Protein AF-A0A9Q9BER2-F1 (afdb_monomer)

Foldseek 3Di:
DCPVVVVVVVVQQPDQVCVVVVVVVCRPPRDDDDDDDQDQDPVGSDDWDWDFDDDPNHTAKIWTWPPVVHPIDIWMAGSVRDTDPVCVCVVVDDPPD

pLDDT: mean 86.79, std 15.55, range [30.97, 96.62]

InterPro domains:
  IPR029465 TupA-like ATPgrasp protein [PF14305] (4-81)

Solvent-accessible surface area (backbone atoms only — not comparable to full-atom values): 6323 Å² total; per-residue (Å²): 132,61,67,64,57,57,52,48,54,57,46,60,68,68,54,63,60,31,70,78,69,67,40,65,90,50,66,84,58,83,80,76,90,84,85,78,81,88,66,66,47,100,90,38,75,62,65,74,45,78,45,78,43,59,59,97,87,38,76,46,34,39,39,39,39,40,55,78,92,69,74,66,43,77,46,39,20,42,71,86,66,47,82,33,86,73,54,74,63,55,84,74,64,69,99,66,133

Nearest PDB structures (foldseek):
  1r8y-assembly1_A  TM=8.063E-01  e=5.188E+00  Mus musculus
  2idj-assembly1_C  TM=5.419E-01  e=4.299E+00  Rattus norvegicus
  6y2r-assembly1_A  TM=3.737E-01  e=5.188E+00  Escherichia coli K-12
  8ojn-assembly1_C  TM=3.417E-01  e=8.042E+00  Bdellovibrio bacteriovorus HD100

Radius of gyration: 18.03 Å; Cα contacts (8 Å, |Δi|>4): 94; chains: 1; bounding box: 38×35×49 Å

Secondary structure (DSSP, 8-state):
-THHHHHHHHHHHH--HHHHS--GGGTTS------------SS-SSPPEEEEEEETTEEEEEEEEE-TTSS-EEEEE-TT--B-TTGGGGGGS----

Structure (mmCIF, N/CA/C/O backbone):
data_AF-A0A9Q9BER2-F1
#
_entry.id   AF-A0A9Q9BER2-F1
#
loop_
_atom_site.group_PDB
_atom_site.id
_atom_site.type_symbol
_atom_site.label_atom_id
_atom_site.label_alt_id
_atom_site.label_comp_id
_atom_site.label_asym_id
_atom_site.label_entity_id
_atom_site.label_seq_id
_atom_site.pdbx_PDB_ins_code
_atom_site.Cartn_x
_atom_site.Cartn_y
_atom_site.Cartn_z
_atom_site.occupancy
_atom_site.B_iso_or_equiv
_atom_site.auth_seq_id
_atom_site.auth_comp_id
_atom_site.auth_asym_id
_atom_site.auth_atom_id
_atom_site.pdbx_PDB_model_num
ATOM 1 N N . MET A 1 1 ? -4.619 -9.150 28.325 1.00 58.25 1 MET A N 1
ATOM 2 C CA . MET A 1 1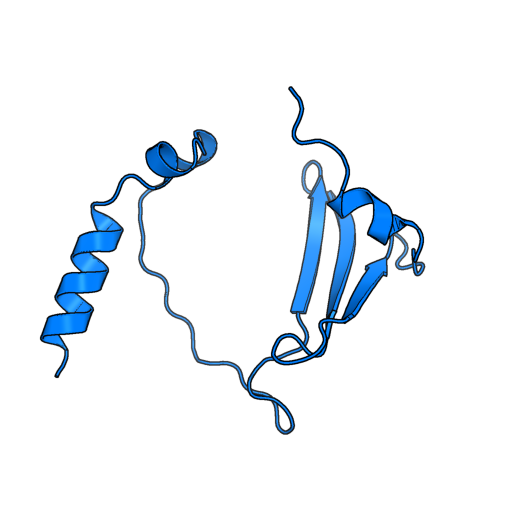 ? -3.777 -8.802 27.160 1.00 58.25 1 MET A CA 1
ATOM 3 C C . MET A 1 1 ? -4.562 -8.167 25.996 1.00 58.25 1 MET A C 1
ATOM 5 O O . MET A 1 1 ? -4.205 -7.074 25.592 1.00 58.25 1 MET A O 1
ATOM 9 N N . TYR A 1 2 ? -5.690 -8.719 25.519 1.00 84.12 2 TYR A N 1
ATOM 10 C CA . TYR A 1 2 ? -6.383 -8.199 24.313 1.00 84.12 2 TYR A CA 1
ATOM 11 C C . TYR A 1 2 ? -7.379 -7.030 24.516 1.00 84.12 2 TYR A C 1
ATOM 13 O O . TYR A 1 2 ? -7.978 -6.555 23.549 1.00 84.12 2 TYR A O 1
ATOM 21 N N . LYS A 1 3 ? -7.600 -6.543 25.751 1.00 93.25 3 LYS A N 1
ATOM 22 C CA . LYS A 1 3 ? -8.589 -5.475 26.029 1.00 93.25 3 LYS A CA 1
ATOM 23 C C . LYS A 1 3 ? -8.289 -4.187 25.244 1.00 93.25 3 LYS A C 1
ATOM 25 O O . LYS A 1 3 ? -9.216 -3.582 24.707 1.00 93.25 3 LYS A O 1
ATOM 30 N N . LYS A 1 4 ? -7.007 -3.809 25.133 1.00 95.75 4 LYS A N 1
ATOM 31 C CA . LYS A 1 4 ? -6.554 -2.642 24.355 1.00 95.75 4 LYS A CA 1
ATOM 32 C C . LYS A 1 4 ? -6.867 -2.821 22.866 1.00 95.75 4 LYS A C 1
ATOM 34 O O . LYS A 1 4 ? -7.531 -1.969 22.286 1.00 95.75 4 LYS A O 1
ATOM 39 N N . THR A 1 5 ? -6.504 -3.966 22.290 1.00 94.75 5 THR A N 1
ATOM 40 C CA . THR A 1 5 ? -6.781 -4.305 20.885 1.00 94.75 5 THR A CA 1
ATOM 41 C C . THR A 1 5 ? -8.277 -4.298 20.588 1.00 94.75 5 THR A C 1
ATOM 43 O O . THR A 1 5 ? -8.722 -3.614 19.674 1.00 94.75 5 THR A O 1
ATOM 46 N N . LYS A 1 6 ? -9.100 -4.956 21.415 1.00 95.19 6 LYS A N 1
ATOM 47 C CA . LYS A 1 6 ? -10.562 -4.975 21.232 1.00 95.19 6 LYS A CA 1
ATOM 48 C C . LYS A 1 6 ? -11.169 -3.570 21.293 1.00 95.19 6 LYS A C 1
ATOM 50 O O . LYS A 1 6 ? -12.094 -3.275 20.539 1.00 95.19 6 LYS A O 1
ATOM 55 N N . LYS A 1 7 ? -10.655 -2.696 22.169 1.00 96.19 7 LYS A N 1
ATOM 56 C CA . LYS A 1 7 ? -11.065 -1.284 22.239 1.00 96.19 7 LYS A CA 1
ATOM 57 C C . LYS A 1 7 ? -10.684 -0.529 20.960 1.00 96.19 7 LYS A C 1
ATOM 59 O O . LYS A 1 7 ? -11.519 0.207 20.442 1.00 96.19 7 LYS A O 1
ATOM 64 N N . GLN A 1 8 ? -9.478 -0.752 20.439 1.00 95.19 8 GLN A N 1
ATOM 65 C CA . GLN A 1 8 ? -8.995 -0.137 19.200 1.00 95.19 8 GLN A CA 1
ATOM 66 C C . GLN A 1 8 ? -9.837 -0.551 17.987 1.00 95.19 8 GLN A C 1
ATOM 68 O O . GLN A 1 8 ? -10.358 0.309 17.285 1.00 95.19 8 GLN A O 1
ATOM 73 N N . LEU A 1 9 ? -10.060 -1.853 17.794 1.00 95.19 9 LEU A N 1
ATOM 74 C CA . LEU A 1 9 ? -10.852 -2.371 16.673 1.00 95.19 9 LEU A CA 1
ATOM 75 C C . LEU A 1 9 ? -12.295 -1.840 16.700 1.00 95.19 9 LEU A C 1
ATOM 77 O O . LEU A 1 9 ? -12.834 -1.430 15.676 1.00 95.19 9 LEU A O 1
ATOM 81 N N . LYS A 1 10 ? -12.911 -1.767 17.890 1.00 95.19 10 LYS A N 1
ATOM 82 C CA . LYS A 1 10 ? -14.237 -1.149 18.066 1.00 95.19 10 LYS A CA 1
ATOM 83 C C . LYS A 1 10 ? -14.245 0.349 17.762 1.00 95.19 10 LYS A C 1
ATOM 85 O O . LYS A 1 10 ? -15.276 0.867 17.342 1.00 95.19 10 LYS A O 1
ATOM 90 N N . LYS A 1 11 ? -13.143 1.061 18.019 1.00 94.81 11 LYS A N 1
ATOM 91 C CA . LYS A 1 11 ? -13.008 2.473 17.641 1.00 94.81 11 LYS A CA 1
ATOM 92 C C . LYS A 1 11 ? -12.985 2.597 16.117 1.00 94.81 11 LYS A C 1
ATOM 94 O O . LYS A 1 11 ? -13.844 3.283 15.582 1.00 94.81 11 LYS A O 1
ATOM 99 N N . TRP A 1 12 ? -12.096 1.869 15.439 1.00 94.56 12 TRP A N 1
ATOM 100 C CA . TRP A 1 12 ? -11.974 1.900 13.976 1.00 94.56 12 TRP A CA 1
ATOM 101 C C . TRP A 1 12 ? -13.273 1.546 13.249 1.00 94.56 12 TRP A C 1
ATOM 103 O O . TRP A 1 12 ? -13.644 2.230 12.305 1.00 94.56 12 TRP A O 1
ATOM 113 N N . LEU A 1 13 ? -14.020 0.547 13.727 1.00 94.56 13 LEU A N 1
ATOM 114 C CA . LEU A 1 13 ? -15.304 0.173 13.120 1.00 94.56 13 LEU A CA 1
ATOM 115 C C . LEU A 1 13 ? -16.407 1.237 13.264 1.00 94.56 13 LEU A C 1
ATOM 117 O O . LEU A 1 13 ? -17.391 1.185 12.529 1.00 94.56 13 LEU A O 1
ATOM 121 N N . ARG A 1 14 ? -16.279 2.182 14.203 1.00 94.25 14 ARG A N 1
ATOM 122 C CA . ARG A 1 14 ? -17.243 3.282 14.382 1.00 94.25 14 ARG A CA 1
ATOM 123 C C . ARG A 1 14 ? -16.828 4.557 13.655 1.00 94.25 14 ARG A C 1
ATOM 125 O O . ARG A 1 14 ? -17.698 5.351 13.328 1.00 94.25 14 ARG A O 1
ATOM 132 N N . GLU A 1 15 ? -15.541 4.725 13.378 1.00 92.81 15 GLU A N 1
ATOM 133 C CA . GLU A 1 15 ? -14.990 5.928 12.754 1.00 92.81 15 GLU A CA 1
ATOM 134 C C . GLU A 1 15 ? -15.440 6.066 11.295 1.00 92.81 15 GLU A C 1
ATOM 136 O O . GLU A 1 15 ? -15.400 5.100 10.530 1.00 92.81 15 GLU A O 1
ATOM 141 N N . ASP A 1 16 ? -15.898 7.251 10.897 1.00 93.25 16 ASP A N 1
ATOM 142 C CA . ASP A 1 16 ? -16.281 7.556 9.514 1.00 93.25 16 ASP A CA 1
ATOM 143 C C . ASP A 1 16 ? -15.066 8.077 8.734 1.00 93.25 16 ASP A C 1
ATOM 145 O O . ASP A 1 16 ? -14.980 9.261 8.421 1.00 93.25 16 ASP A O 1
ATOM 149 N N . PHE A 1 17 ? -14.125 7.186 8.400 1.00 90.12 17 PHE A N 1
ATOM 150 C CA . PHE A 1 17 ? -12.891 7.552 7.685 1.00 90.12 17 PHE A CA 1
ATOM 151 C C . PHE A 1 17 ? -13.134 8.301 6.366 1.00 90.12 17 PHE A C 1
ATOM 153 O O . PHE A 1 17 ? -12.391 9.225 6.051 1.00 90.12 17 PHE A O 1
ATOM 160 N N . TRP A 1 18 ? -14.227 7.994 5.659 1.00 93.69 18 TRP A N 1
ATOM 161 C CA . TRP A 1 18 ? -14.622 8.719 4.449 1.00 93.69 18 TRP A CA 1
ATOM 162 C C . TRP A 1 18 ? -14.871 10.218 4.694 1.00 93.69 18 TRP A C 1
ATOM 164 O O . TRP A 1 18 ? -14.672 11.022 3.792 1.00 93.69 18 TRP A O 1
ATOM 174 N N . LYS A 1 19 ? -15.302 10.619 5.903 1.00 94.19 19 LYS A N 1
ATOM 175 C CA . LYS A 1 19 ? -15.455 12.039 6.268 1.00 94.19 19 LYS A CA 1
ATOM 176 C C . LYS A 1 19 ? -14.109 12.676 6.576 1.00 94.19 19 LYS A C 1
ATOM 178 O O . LYS A 1 19 ? -13.893 13.822 6.212 1.00 94.19 19 LYS A O 1
ATOM 183 N N . LEU A 1 20 ? -13.237 11.937 7.262 1.00 92.75 20 LEU A N 1
ATOM 184 C CA . LEU A 1 20 ? -11.933 12.432 7.701 1.00 92.75 20 LEU A CA 1
ATOM 185 C C . LEU A 1 20 ? -11.019 12.762 6.514 1.00 92.75 20 LEU A C 1
ATOM 187 O O . LEU A 1 20 ? -10.328 13.772 6.552 1.00 92.75 20 LEU A O 1
ATOM 191 N N . TYR A 1 21 ? -11.052 11.927 5.474 1.00 92.12 21 TYR A N 1
ATOM 192 C CA . TYR A 1 21 ? -10.201 12.059 4.287 1.00 92.12 21 TYR A CA 1
ATOM 193 C C . TYR A 1 21 ? -10.959 12.526 3.034 1.00 92.12 21 TYR A C 1
ATOM 195 O O . TYR A 1 21 ? -10.408 12.499 1.942 1.00 92.12 21 TYR A O 1
ATOM 203 N N . ALA A 1 22 ? -12.226 12.936 3.177 1.00 94.62 22 ALA A N 1
ATOM 204 C CA . ALA A 1 22 ? -13.107 13.330 2.069 1.00 94.62 22 ALA A CA 1
ATOM 205 C C . ALA A 1 22 ? -13.284 12.261 0.960 1.00 94.62 22 ALA A C 1
ATOM 207 O O . ALA A 1 22 ? -13.700 12.559 -0.158 1.00 94.62 22 ALA A O 1
ATOM 208 N N . GLU A 1 23 ? -13.055 10.989 1.283 1.00 93.88 23 GLU A N 1
ATOM 209 C CA . GLU A 1 23 ? -13.142 9.848 0.369 1.00 93.88 23 GLU A CA 1
ATOM 210 C C . GLU A 1 23 ? -14.585 9.340 0.212 1.00 93.88 23 GLU A C 1
ATOM 212 O O . GLU A 1 23 ? -14.961 8.260 0.685 1.00 93.88 23 GLU A O 1
ATOM 217 N N . THR A 1 24 ? -15.438 10.138 -0.433 1.00 94.75 24 THR A N 1
ATOM 218 C CA . THR A 1 24 ? -16.882 9.855 -0.552 1.00 94.75 24 THR A CA 1
ATOM 219 C C . THR A 1 24 ? -17.207 8.503 -1.198 1.00 94.75 24 THR A C 1
ATOM 221 O O . THR A 1 24 ? -18.225 7.899 -0.842 1.00 94.75 24 THR A O 1
ATOM 224 N N . GLN A 1 25 ? -16.324 7.972 -2.051 1.00 94.00 25 GLN A N 1
ATOM 225 C CA . GLN A 1 25 ? -16.436 6.643 -2.659 1.00 94.00 25 GLN A CA 1
ATOM 226 C C . GLN A 1 25 ? -16.538 5.506 -1.626 1.00 94.00 25 GLN A C 1
ATOM 228 O O . GLN A 1 25 ? -17.136 4.467 -1.904 1.00 94.00 25 GLN A O 1
ATOM 233 N N . TYR A 1 26 ? -16.028 5.702 -0.406 1.00 93.75 26 TYR A N 1
ATOM 234 C CA . TYR A 1 26 ? -16.070 4.695 0.658 1.00 93.75 26 TYR A CA 1
ATOM 235 C C . TYR A 1 26 ? -17.274 4.828 1.601 1.00 93.75 26 TYR A C 1
ATOM 237 O O . TYR A 1 26 ? -17.470 3.972 2.467 1.00 93.75 26 TYR A O 1
ATOM 245 N N . LYS A 1 27 ? -18.127 5.851 1.436 1.00 94.31 27 LYS A N 1
ATOM 246 C CA . LYS A 1 27 ? -19.235 6.171 2.359 1.00 94.31 27 LYS A CA 1
ATOM 247 C C . LYS A 1 27 ? -20.199 5.011 2.612 1.00 94.31 27 LYS A C 1
ATOM 249 O O . LYS A 1 27 ? -20.660 4.833 3.739 1.00 94.31 27 LYS A O 1
ATOM 254 N N . PHE A 1 28 ? -20.521 4.245 1.573 1.00 94.69 28 PHE A N 1
ATOM 255 C CA . PHE A 1 28 ? -21.519 3.170 1.634 1.00 94.69 28 PHE A CA 1
ATOM 256 C C . PHE A 1 28 ? -20.904 1.773 1.758 1.00 94.69 28 PHE A C 1
ATOM 258 O O . PHE A 1 28 ? -21.628 0.777 1.816 1.00 94.69 28 PHE A O 1
ATOM 265 N N . ILE A 1 29 ? -19.574 1.676 1.839 1.00 93.56 29 ILE A N 1
ATOM 266 C CA . ILE A 1 29 ? -18.898 0.396 2.026 1.00 93.56 29 ILE A CA 1
ATOM 267 C C . ILE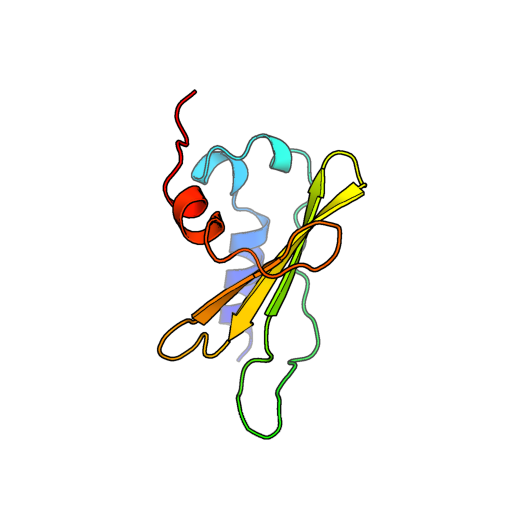 A 1 29 ? -19.039 -0.037 3.487 1.00 93.56 29 ILE A C 1
ATOM 269 O O . ILE A 1 29 ? -18.717 0.693 4.426 1.00 93.56 29 ILE A O 1
ATOM 273 N N . LYS A 1 30 ? -19.504 -1.273 3.699 1.00 93.81 30 LYS A N 1
ATOM 274 C CA . LYS A 1 30 ? -19.590 -1.864 5.038 1.00 93.81 30 LYS A CA 1
ATOM 275 C C . LYS A 1 30 ? -18.187 -1.995 5.637 1.00 93.81 30 LYS A C 1
ATOM 277 O O . LYS A 1 30 ? -17.394 -2.807 5.164 1.00 93.81 30 LYS A O 1
ATOM 282 N N . LYS A 1 31 ? -17.924 -1.262 6.722 1.00 93.31 31 LYS A N 1
ATOM 283 C CA . LYS A 1 31 ? -16.662 -1.308 7.479 1.00 93.31 31 LYS A CA 1
ATOM 284 C C . LYS A 1 31 ? -16.386 -2.727 7.988 1.00 93.31 31 LYS A C 1
ATOM 286 O O . LYS A 1 31 ? -17.259 -3.362 8.587 1.00 93.31 31 LYS A O 1
ATOM 291 N N . ARG A 1 32 ? -15.170 -3.222 7.763 1.00 94.25 32 ARG A N 1
ATOM 292 C CA . ARG A 1 32 ? -14.693 -4.542 8.203 1.00 94.25 32 ARG A CA 1
ATOM 293 C C . ARG A 1 32 ? -13.271 -4.409 8.736 1.00 94.25 32 ARG A C 1
ATOM 295 O O . ARG A 1 32 ? -12.530 -3.544 8.292 1.00 94.25 32 ARG A O 1
ATOM 302 N N . ILE A 1 33 ? -12.903 -5.277 9.674 1.00 94.06 33 ILE A N 1
ATOM 303 C CA . ILE A 1 33 ? -11.501 -5.517 10.024 1.00 94.06 33 ILE A CA 1
ATOM 304 C C . ILE A 1 33 ? -11.099 -6.801 9.312 1.00 94.06 33 ILE A C 1
ATOM 306 O O . ILE A 1 33 ? -11.741 -7.832 9.514 1.00 94.06 33 ILE A O 1
ATOM 310 N N . ILE A 1 34 ? -10.078 -6.719 8.469 1.00 94.19 34 ILE A N 1
ATOM 311 C CA . ILE A 1 34 ? -9.505 -7.855 7.749 1.00 94.19 34 ILE A CA 1
ATOM 312 C C . ILE A 1 34 ? -8.125 -8.101 8.352 1.00 94.19 34 ILE A C 1
ATOM 314 O O . ILE A 1 34 ? -7.412 -7.156 8.677 1.00 94.19 34 ILE A O 1
ATOM 318 N N . CYS A 1 35 ? -7.786 -9.365 8.567 1.00 92.88 35 CYS A N 1
ATOM 319 C CA . CYS A 1 35 ? -6.476 -9.777 9.039 1.00 92.88 35 CYS A CA 1
ATOM 320 C C . CYS A 1 35 ? -6.035 -10.948 8.177 1.00 92.88 35 CYS A C 1
ATOM 322 O O . CYS A 1 35 ? -6.793 -11.903 8.003 1.00 92.88 35 CYS A O 1
ATOM 324 N N . GLU A 1 36 ? -4.823 -10.864 7.662 1.00 91.56 36 GLU A N 1
ATOM 325 C CA . GLU A 1 36 ? -4.169 -11.943 6.939 1.00 91.56 36 GLU A CA 1
ATOM 326 C C . GLU A 1 36 ? -2.993 -12.491 7.747 1.00 91.56 36 GLU A C 1
ATOM 328 O O . GLU A 1 36 ? -2.613 -11.937 8.785 1.00 91.56 36 GLU A O 1
ATOM 333 N N . LYS A 1 37 ? -2.453 -13.627 7.302 1.00 91.56 37 LYS A N 1
ATOM 334 C CA . LYS A 1 37 ? -1.221 -14.172 7.869 1.00 91.56 37 LYS A CA 1
ATOM 335 C C . LYS A 1 37 ? -0.074 -13.224 7.522 1.00 91.56 37 LYS A C 1
ATOM 337 O O . LYS A 1 37 ? 0.020 -12.784 6.384 1.00 91.56 37 LYS A O 1
ATOM 342 N N . TYR A 1 38 ? 0.803 -12.963 8.487 1.00 89.31 38 TYR A N 1
ATOM 343 C CA . TYR A 1 38 ? 2.022 -12.201 8.241 1.00 89.31 38 TYR A CA 1
ATOM 344 C C . TYR A 1 38 ? 2.876 -12.878 7.158 1.00 89.31 38 TYR A C 1
ATOM 346 O O . TYR A 1 38 ? 3.091 -14.095 7.209 1.00 89.31 38 TYR A O 1
ATOM 354 N N . ILE A 1 39 ? 3.313 -12.090 6.178 1.00 86.38 39 ILE A N 1
ATOM 355 C CA . ILE A 1 39 ? 4.164 -12.522 5.072 1.00 86.38 39 ILE A CA 1
ATOM 356 C C . ILE A 1 39 ? 5.540 -11.918 5.317 1.00 86.38 39 ILE A C 1
ATOM 358 O O . ILE A 1 39 ? 5.676 -10.701 5.342 1.00 86.38 39 ILE A O 1
ATOM 362 N N . GLU A 1 40 ? 6.538 -12.778 5.474 1.00 83.88 40 GLU A N 1
ATOM 363 C CA . GLU A 1 40 ? 7.940 -12.400 5.619 1.00 83.88 40 GLU A CA 1
ATOM 364 C C . GLU A 1 40 ? 8.775 -13.106 4.554 1.00 83.88 40 GLU A C 1
ATOM 366 O O . GLU A 1 40 ? 8.395 -14.164 4.038 1.00 83.88 40 GLU A O 1
ATOM 371 N N . THR A 1 41 ? 9.916 -12.517 4.219 1.00 82.25 41 THR A N 1
ATOM 372 C CA . THR A 1 41 ? 10.904 -13.144 3.341 1.00 82.25 41 THR A CA 1
A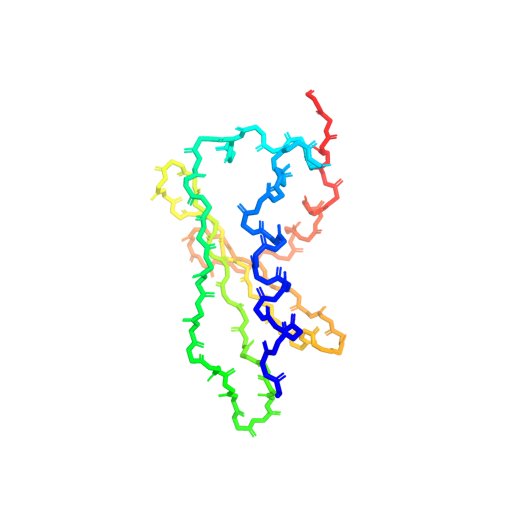TOM 373 C C . THR A 1 41 ? 12.102 -13.601 4.170 1.00 82.25 41 THR A C 1
ATOM 375 O O . THR A 1 41 ? 12.233 -13.241 5.337 1.00 82.25 41 THR A O 1
ATOM 378 N N . LYS A 1 42 ? 12.983 -14.423 3.589 1.00 81.25 42 LYS A N 1
ATOM 379 C CA . LYS A 1 42 ? 14.189 -14.887 4.298 1.00 81.25 42 LYS A CA 1
ATOM 380 C C . LYS A 1 42 ? 15.115 -13.734 4.694 1.00 81.25 42 LYS A C 1
ATOM 382 O O . LYS A 1 42 ? 15.765 -13.821 5.729 1.00 81.25 42 LYS A O 1
ATOM 387 N N . ASP A 1 43 ? 15.141 -12.691 3.869 1.00 79.88 43 ASP A N 1
ATOM 388 C CA . ASP A 1 43 ? 16.146 -11.631 3.923 1.00 79.88 43 ASP A CA 1
ATOM 389 C C . ASP A 1 43 ? 15.564 -10.276 4.371 1.00 79.88 43 ASP A C 1
ATOM 391 O O . ASP A 1 43 ? 16.316 -9.358 4.682 1.00 79.88 43 ASP A O 1
ATOM 395 N N . SER A 1 44 ? 14.233 -10.141 4.427 1.00 77.50 44 SER A N 1
ATOM 396 C CA . SER A 1 44 ? 13.532 -8.906 4.799 1.00 77.50 44 SER A CA 1
ATOM 397 C C . SER A 1 44 ? 12.184 -9.194 5.478 1.00 77.50 44 SER A C 1
ATOM 399 O O . SER A 1 44 ? 11.457 -10.104 5.048 1.00 77.50 44 SER A O 1
ATOM 401 N N . PRO A 1 45 ? 11.792 -8.404 6.496 1.00 81.81 45 PRO A N 1
ATOM 402 C CA . PRO A 1 45 ? 10.479 -8.523 7.126 1.00 81.81 45 PRO A CA 1
ATOM 403 C C . PRO A 1 45 ? 9.328 -8.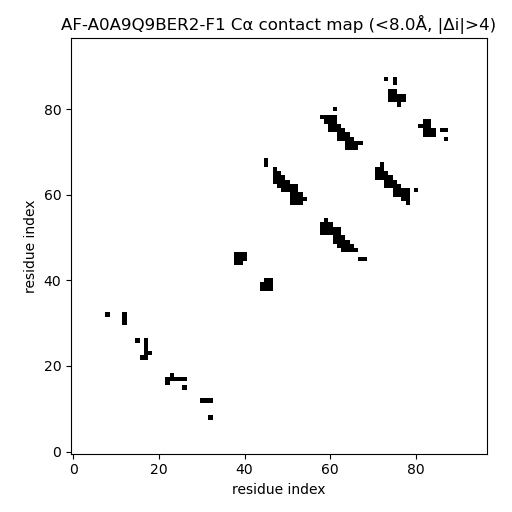204 6.165 1.00 81.81 45 PRO A C 1
ATOM 405 O O . PRO A 1 45 ? 8.243 -8.750 6.345 1.00 81.81 45 PRO A O 1
ATOM 408 N N . LEU A 1 46 ? 9.552 -7.380 5.135 1.00 85.75 46 LEU A N 1
ATOM 409 C CA . LEU A 1 46 ? 8.544 -7.047 4.128 1.00 85.75 46 LEU A CA 1
ATOM 410 C C . LEU A 1 46 ? 8.902 -7.640 2.756 1.00 85.75 46 LEU A C 1
ATOM 412 O O . LEU A 1 46 ? 10.071 -7.601 2.357 1.00 85.75 46 LEU A O 1
ATOM 416 N N . PRO A 1 47 ? 7.917 -8.169 2.010 1.00 89.25 47 PRO A N 1
ATOM 417 C CA . PRO A 1 47 ? 8.119 -8.575 0.627 1.00 89.25 47 PRO A CA 1
ATOM 418 C C . PRO A 1 47 ? 8.251 -7.361 -0.302 1.00 89.25 47 PRO A C 1
ATOM 420 O O . PRO A 1 47 ? 7.839 -6.253 0.032 1.00 89.25 47 PRO A O 1
ATOM 423 N N . ILE A 1 48 ? 8.769 -7.602 -1.507 1.00 91.31 48 ILE A N 1
ATOM 424 C CA . ILE A 1 48 ? 8.687 -6.646 -2.618 1.00 91.31 48 ILE A CA 1
ATOM 425 C C . ILE A 1 48 ? 7.207 -6.429 -2.960 1.00 91.31 48 ILE A C 1
ATOM 427 O O . ILE A 1 48 ? 6.485 -7.400 -3.215 1.00 91.31 48 ILE A O 1
ATOM 431 N N . ASP A 1 49 ? 6.750 -5.175 -2.976 1.00 91.75 49 ASP A N 1
ATOM 432 C CA . ASP A 1 49 ? 5.374 -4.860 -3.357 1.00 91.75 49 ASP A CA 1
ATOM 433 C C . ASP A 1 49 ? 5.229 -4.825 -4.881 1.00 91.75 49 ASP A C 1
ATOM 435 O O . ASP A 1 49 ? 6.022 -4.195 -5.580 1.00 91.75 49 ASP A O 1
ATOM 439 N N . TYR A 1 50 ? 4.146 -5.421 -5.376 1.00 93.69 50 TYR A N 1
ATOM 440 C CA . TYR A 1 50 ? 3.710 -5.320 -6.767 1.00 93.69 50 TYR A CA 1
ATOM 441 C C . TYR A 1 50 ? 2.328 -4.675 -6.800 1.00 93.69 50 TYR A C 1
ATOM 443 O O . TYR A 1 50 ? 1.350 -5.240 -6.302 1.00 93.69 50 TYR A O 1
ATOM 451 N N . LYS A 1 51 ? 2.234 -3.478 -7.375 1.00 94.44 51 LYS A N 1
ATOM 452 C CA . LYS A 1 51 ? 0.993 -2.705 -7.477 1.00 94.44 51 LYS A CA 1
ATOM 453 C C . LYS A 1 51 ? 0.579 -2.599 -8.934 1.00 94.44 51 LYS A C 1
ATOM 455 O O . LYS A 1 51 ? 1.206 -1.901 -9.723 1.00 94.44 51 LYS A O 1
ATOM 460 N N . PHE A 1 52 ? -0.492 -3.306 -9.270 1.00 96.31 52 PHE A N 1
ATOM 461 C CA . PHE A 1 52 ? -1.118 -3.249 -10.582 1.00 96.31 52 PHE A CA 1
ATOM 462 C C . PHE A 1 52 ? -2.176 -2.151 -10.570 1.00 96.31 52 PHE A C 1
ATOM 464 O O . PHE A 1 52 ? -3.184 -2.257 -9.868 1.00 96.31 52 PHE A O 1
ATOM 471 N N . PHE A 1 53 ? -1.947 -1.101 -11.346 1.00 94.00 53 PHE A N 1
ATOM 472 C CA . PHE A 1 53 ? -2.925 -0.053 -11.578 1.00 94.00 53 PHE A CA 1
ATOM 473 C C . PHE A 1 53 ? -3.772 -0.428 -12.784 1.00 94.00 53 PHE A C 1
ATOM 475 O O . PHE A 1 53 ? -3.249 -0.751 -13.855 1.00 94.00 53 PHE A O 1
ATOM 482 N N . CYS A 1 54 ? -5.087 -0.414 -12.584 1.00 94.38 54 CYS A N 1
ATOM 483 C CA . CYS A 1 54 ? -6.054 -0.813 -13.590 1.00 94.38 54 CYS A CA 1
ATOM 484 C C . CYS A 1 54 ? -7.076 0.299 -13.819 1.00 94.38 54 CYS A C 1
ATOM 486 O O . CYS A 1 54 ? -7.704 0.776 -12.875 1.00 94.38 54 CYS A O 1
ATOM 488 N N . GLU A 1 55 ? -7.316 0.631 -15.081 1.00 91.44 55 GLU A N 1
ATOM 489 C CA . GLU A 1 55 ? -8.343 1.575 -15.510 1.00 91.44 55 GLU A CA 1
ATOM 490 C C . GLU A 1 55 ? -9.463 0.810 -16.203 1.00 91.44 55 GLU A C 1
ATOM 492 O O . GLU A 1 55 ? -9.221 0.029 -17.126 1.00 91.44 55 GLU A O 1
ATOM 497 N N . ASN A 1 56 ? -10.707 1.005 -15.757 1.00 93.38 56 ASN A N 1
ATOM 498 C CA . ASN A 1 56 ? -11.870 0.293 -16.303 1.00 93.38 56 ASN A CA 1
ATOM 499 C C . ASN A 1 56 ? -11.673 -1.239 -16.351 1.00 93.38 56 ASN A C 1
ATOM 501 O O . ASN A 1 56 ? -12.079 -1.907 -17.301 1.00 93.38 56 ASN A O 1
ATOM 505 N N . GLY A 1 57 ? -10.997 -1.794 -15.337 1.00 93.44 57 GLY A N 1
ATOM 506 C CA . GLY A 1 57 ? -10.693 -3.225 -15.238 1.00 93.44 57 GLY A CA 1
ATOM 507 C C . GLY A 1 57 ? -9.564 -3.719 -16.150 1.00 93.44 57 GLY A C 1
ATOM 508 O O . GLY A 1 57 ? -9.308 -4.921 -16.175 1.00 93.44 57 GLY A O 1
ATOM 509 N N . LYS A 1 58 ? -8.879 -2.834 -16.883 1.00 95.69 58 LYS A N 1
ATOM 510 C CA . LYS A 1 58 ? -7.722 -3.173 -17.722 1.00 95.69 58 LYS A CA 1
ATOM 511 C C . LYS A 1 58 ? -6.432 -2.723 -17.051 1.00 95.69 58 LYS A C 1
ATOM 513 O O . LYS A 1 58 ? -6.352 -1.588 -16.598 1.00 95.69 58 LYS A O 1
ATOM 518 N N . PHE A 1 59 ? -5.442 -3.609 -17.001 1.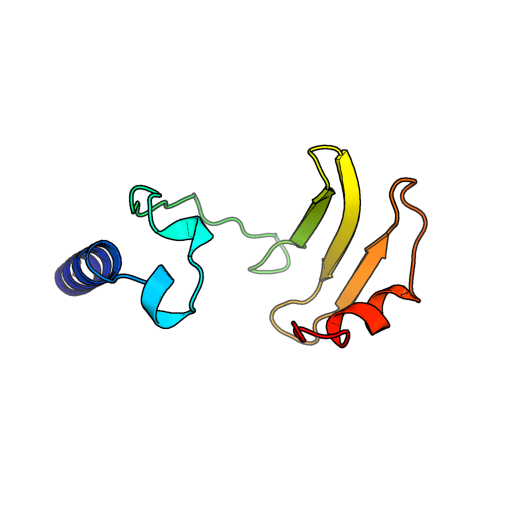00 95.75 59 PHE A N 1
ATOM 519 C CA . PHE A 1 59 ? -4.100 -3.298 -16.508 1.00 95.75 59 PHE A CA 1
ATOM 520 C C . PHE A 1 59 ? -3.476 -2.162 -17.321 1.00 95.75 59 PHE A C 1
ATOM 522 O O . PHE A 1 59 ? -3.580 -2.191 -18.543 1.00 95.75 59 PHE A O 1
ATOM 529 N N . LYS A 1 60 ? -2.867 -1.188 -16.634 1.00 94.69 60 LYS A N 1
ATOM 530 C CA . LYS A 1 60 ? -2.215 -0.006 -17.216 1.00 94.69 60 LYS A CA 1
ATOM 531 C C . LYS A 1 60 ? -0.755 0.131 -16.835 1.00 94.69 60 LYS A C 1
ATOM 533 O O . LYS A 1 60 ? 0.092 0.330 -17.699 1.00 94.69 60 LYS A O 1
ATOM 538 N N . THR A 1 61 ? -0.473 -0.021 -15.550 1.00 95.38 61 THR A N 1
ATOM 539 C CA . THR A 1 61 ? 0.862 0.236 -15.021 1.00 95.38 61 THR A CA 1
ATOM 540 C C . THR A 1 61 ? 1.155 -0.733 -13.897 1.00 95.38 61 THR A C 1
ATOM 542 O O . THR A 1 61 ? 0.300 -0.979 -13.041 1.00 95.38 61 THR A O 1
ATOM 545 N N . LEU A 1 62 ? 2.370 -1.269 -13.873 1.00 96.62 62 LEU A N 1
ATOM 546 C CA . LEU A 1 62 ? 2.906 -1.985 -12.723 1.00 96.62 62 LEU A CA 1
ATOM 547 C C . LEU A 1 62 ? 3.907 -1.080 -12.007 1.00 96.62 62 LEU A C 1
ATOM 549 O O . LEU A 1 62 ? 4.850 -0.594 -12.622 1.00 96.62 62 LEU A O 1
ATOM 553 N N . GLN A 1 63 ? 3.720 -0.902 -10.705 1.00 95.56 63 GLN A N 1
ATOM 554 C CA . GLN A 1 63 ? 4.716 -0.322 -9.811 1.00 95.56 63 GLN A CA 1
ATOM 555 C C . GLN A 1 63 ? 5.317 -1.437 -8.948 1.00 95.56 63 GLN A C 1
ATOM 557 O O . GLN A 1 63 ? 4.584 -2.165 -8.273 1.00 95.56 63 GLN A O 1
ATOM 562 N N . ILE A 1 64 ? 6.641 -1.562 -8.969 1.00 95.19 64 ILE A N 1
ATOM 563 C CA . ILE A 1 64 ? 7.416 -2.446 -8.094 1.00 95.19 64 ILE A CA 1
ATOM 564 C C . ILE A 1 64 ? 8.090 -1.581 -7.032 1.00 95.19 64 ILE A C 1
ATOM 566 O O . ILE A 1 64 ? 8.701 -0.572 -7.373 1.00 95.19 64 ILE A O 1
ATOM 570 N N . ILE A 1 65 ? 7.979 -1.963 -5.761 1.00 92.56 65 ILE A N 1
ATOM 571 C CA . ILE A 1 65 ? 8.590 -1.235 -4.640 1.00 92.56 65 ILE A CA 1
ATOM 572 C C . ILE A 1 65 ? 9.548 -2.167 -3.912 1.00 92.56 65 ILE A C 1
ATOM 574 O O . ILE A 1 65 ? 9.132 -3.219 -3.418 1.00 92.56 65 ILE A O 1
ATOM 578 N N . THR A 1 66 ? 10.813 -1.769 -3.818 1.00 91.38 66 THR A N 1
ATOM 579 C CA . THR A 1 66 ? 11.833 -2.468 -3.030 1.00 91.38 66 THR A CA 1
ATOM 580 C C . THR A 1 66 ? 12.267 -1.622 -1.837 1.00 91.38 66 THR A C 1
ATOM 582 O O . THR A 1 66 ? 12.031 -0.412 -1.793 1.00 91.38 66 THR A O 1
ATOM 585 N N . ASP A 1 67 ? 12.862 -2.286 -0.842 1.00 87.12 67 ASP A N 1
ATOM 586 C CA . ASP A 1 67 ? 13.583 -1.636 0.260 1.00 87.12 67 ASP A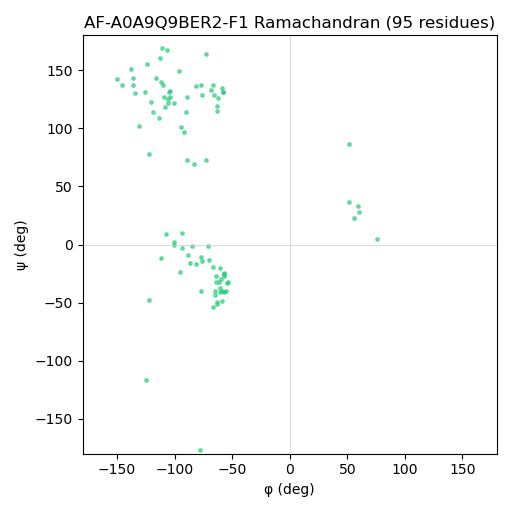 CA 1
ATOM 587 C C . ASP A 1 67 ? 12.732 -0.666 1.097 1.00 87.12 67 ASP A C 1
ATOM 589 O O . ASP A 1 67 ? 13.220 0.322 1.641 1.00 87.12 67 ASP A O 1
ATOM 593 N N . ARG A 1 68 ? 11.438 -0.990 1.244 1.00 83.50 68 ARG A N 1
ATOM 594 C CA . ARG A 1 68 ? 10.398 -0.132 1.837 1.00 83.50 68 ARG A CA 1
ATOM 595 C C . ARG A 1 68 ? 10.674 0.350 3.265 1.00 83.50 68 ARG A C 1
ATOM 597 O O . ARG A 1 68 ? 10.115 1.360 3.683 1.00 83.50 68 ARG A O 1
ATOM 604 N N . GLU A 1 69 ? 11.489 -0.380 4.020 1.00 83.31 69 GLU A N 1
ATOM 605 C CA . GLU A 1 69 ? 11.887 -0.004 5.384 1.00 83.31 69 GLU A CA 1
ATOM 606 C C . GLU A 1 69 ? 13.142 0.880 5.439 1.00 83.31 69 GLU A C 1
ATOM 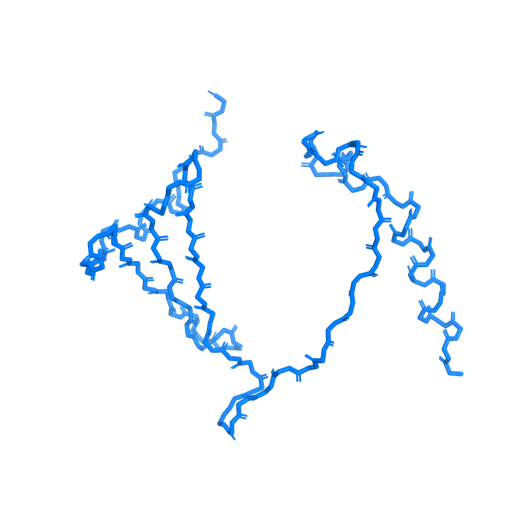608 O O . GLU A 1 69 ? 13.484 1.390 6.505 1.00 83.31 69 GLU A O 1
ATOM 613 N N . THR A 1 70 ? 13.831 1.054 4.310 1.00 83.12 70 THR A N 1
ATOM 614 C CA . THR A 1 70 ? 15.091 1.796 4.199 1.00 83.12 70 THR A CA 1
ATOM 615 C C . THR A 1 70 ? 14.969 2.897 3.144 1.00 83.12 70 THR A C 1
ATOM 617 O O . THR A 1 70 ? 14.169 3.814 3.328 1.00 83.12 70 THR A O 1
ATOM 620 N N . ASP A 1 71 ? 15.743 2.829 2.059 1.00 85.81 71 ASP A N 1
ATOM 621 C CA . ASP A 1 71 ? 15.672 3.767 0.944 1.00 85.81 71 ASP A CA 1
ATOM 622 C C . ASP A 1 71 ? 14.760 3.203 -0.150 1.00 85.81 71 ASP A C 1
ATOM 624 O O . ASP A 1 71 ? 15.127 2.286 -0.887 1.00 85.81 71 ASP A O 1
ATOM 628 N N . ILE A 1 72 ? 13.525 3.703 -0.189 1.00 89.50 72 ILE A N 1
ATOM 629 C CA . ILE A 1 72 ? 12.477 3.167 -1.056 1.00 89.50 72 ILE A CA 1
ATOM 630 C C . ILE A 1 72 ? 12.887 3.342 -2.515 1.00 89.50 72 ILE A C 1
ATOM 632 O O . ILE A 1 72 ? 12.989 4.466 -3.005 1.00 89.50 72 ILE A O 1
ATOM 636 N N . THR A 1 73 ? 13.005 2.232 -3.241 1.00 90.69 73 THR A N 1
ATOM 637 C CA . THR A 1 73 ? 13.165 2.274 -4.696 1.00 90.69 73 THR A CA 1
ATOM 638 C C . THR A 1 73 ? 11.861 1.861 -5.361 1.00 90.69 73 THR A C 1
ATOM 640 O O . THR A 1 73 ? 11.340 0.769 -5.134 1.00 90.69 73 THR A O 1
ATOM 643 N N . LEU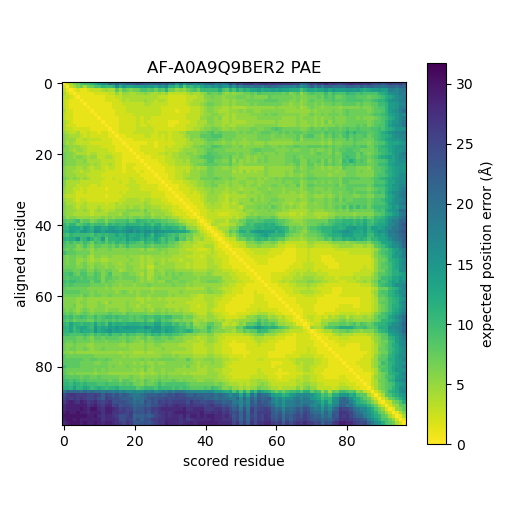 A 1 74 ? 11.313 2.753 -6.182 1.00 92.81 74 LEU A N 1
ATOM 644 C CA . LEU A 1 74 ? 10.146 2.473 -7.017 1.00 92.81 74 LEU A CA 1
ATOM 645 C C . LEU A 1 74 ? 10.640 2.074 -8.404 1.00 92.81 74 LEU A C 1
ATOM 647 O O . LEU A 1 74 ? 11.674 2.565 -8.829 1.00 92.81 74 LEU A O 1
ATOM 651 N N . TYR A 1 75 ? 9.918 1.224 -9.120 1.00 94.50 75 TYR A N 1
ATOM 652 C CA . TYR A 1 75 ? 10.112 0.961 -10.545 1.00 94.50 75 TYR A CA 1
ATOM 653 C C . TYR A 1 75 ? 8.748 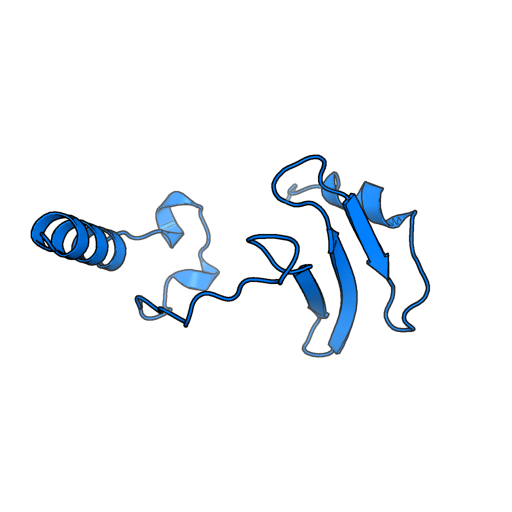0.934 -11.211 1.00 94.50 75 TYR A C 1
ATOM 655 O O . TYR A 1 75 ? 7.822 0.321 -10.684 1.00 94.50 75 TYR A O 1
ATOM 663 N N . TYR A 1 76 ? 8.630 1.550 -12.380 1.00 95.38 76 TYR A N 1
ATOM 664 C CA . TYR A 1 76 ? 7.378 1.606 -13.122 1.00 95.38 76 TYR A CA 1
ATOM 665 C C . TYR A 1 76 ? 7.498 0.885 -14.455 1.00 95.38 76 TYR A C 1
ATOM 667 O O . TYR A 1 76 ? 8.535 0.943 -15.116 1.00 95.38 76 TYR A O 1
ATOM 675 N N . PHE A 1 77 ? 6.421 0.219 -14.853 1.00 96.12 77 PHE A N 1
ATOM 676 C CA . PHE A 1 77 ? 6.318 -0.489 -16.119 1.00 96.12 77 PHE A CA 1
ATOM 677 C C . PHE A 1 77 ? 4.967 -0.213 -16.769 1.00 96.12 77 PHE A C 1
ATOM 679 O O . PHE A 1 77 ? 3.957 -0.129 -16.068 1.00 96.12 77 PHE A O 1
ATOM 686 N N . ASP A 1 78 ? 4.947 -0.096 -18.094 1.00 95.50 78 ASP A N 1
ATOM 687 C CA . ASP A 1 78 ? 3.707 0.068 -18.858 1.00 95.50 78 ASP A CA 1
ATOM 688 C C . ASP A 1 78 ? 2.930 -1.254 -19.037 1.00 95.50 78 ASP A C 1
ATOM 690 O O . ASP A 1 78 ? 3.314 -2.315 -18.537 1.00 95.50 78 ASP A O 1
ATOM 694 N N . GLU A 1 79 ? 1.822 -1.189 -19.780 1.00 95.31 79 GLU A N 1
ATOM 695 C CA . GLU A 1 79 ? 0.950 -2.324 -20.121 1.00 95.31 79 GLU A CA 1
ATOM 696 C C . GLU A 1 79 ? 1.692 -3.506 -20.756 1.00 95.31 79 GLU A C 1
ATOM 698 O O . GLU A 1 79 ? 1.296 -4.658 -20.573 1.00 95.31 79 GLU A O 1
ATOM 703 N N . ALA A 1 80 ? 2.754 -3.225 -21.513 1.00 96.62 80 ALA A N 1
ATOM 704 C CA . ALA A 1 80 ? 3.576 -4.219 -22.191 1.00 96.62 80 ALA A CA 1
ATOM 705 C C . ALA A 1 80 ? 4.794 -4.642 -21.351 1.00 96.62 80 ALA A C 1
ATOM 707 O O . ALA A 1 80 ? 5.656 -5.367 -21.844 1.00 96.62 80 ALA A O 1
ATOM 708 N N . LEU A 1 81 ? 4.841 -4.227 -20.080 1.00 95.25 81 LEU A N 1
ATOM 709 C CA . LEU A 1 81 ? 5.932 -4.460 -19.139 1.00 95.25 81 LEU A CA 1
ATOM 710 C C . LEU A 1 81 ? 7.270 -3.864 -19.595 1.00 95.25 81 LEU A C 1
ATOM 712 O O . LEU A 1 81 ? 8.333 -4.346 -19.199 1.00 95.25 81 LEU A O 1
ATOM 716 N N . ASN A 1 82 ? 7.244 -2.795 -20.394 1.00 96.62 82 ASN A N 1
ATOM 717 C CA . ASN A 1 82 ? 8.455 -2.028 -20.658 1.00 96.62 82 ASN A CA 1
ATOM 718 C C . ASN A 1 82 ? 8.753 -1.148 -19.450 1.00 96.62 82 ASN A C 1
ATOM 720 O O . ASN A 1 82 ? 7.847 -0.523 -18.903 1.00 96.62 82 ASN A O 1
ATOM 724 N N . TYR A 1 83 ? 10.021 -1.074 -19.050 1.00 95.69 83 TYR A N 1
ATOM 725 C CA . TYR A 1 83 ? 10.449 -0.199 -17.963 1.00 95.69 83 TYR A CA 1
ATOM 726 C C . TYR A 1 83 ? 10.261 1.278 -18.342 1.00 95.69 83 TYR A C 1
ATOM 728 O O . TYR A 1 83 ? 10.714 1.713 -19.403 1.00 95.69 83 TYR A O 1
ATOM 736 N N . ARG A 1 84 ? 9.596 2.041 -17.469 1.00 94.31 84 ARG A N 1
ATOM 737 C CA . ARG A 1 84 ? 9.215 3.449 -17.659 1.00 94.31 84 ARG A CA 1
ATOM 738 C C . ARG A 1 84 ? 9.783 4.338 -16.554 1.00 94.31 84 ARG A C 1
ATOM 740 O O . ARG A 1 84 ? 9.058 4.744 -15.648 1.00 94.31 84 ARG A O 1
ATOM 747 N N . PRO A 1 85 ? 11.081 4.681 -16.618 1.00 90.69 85 PRO A N 1
ATOM 748 C CA . PRO A 1 85 ? 11.693 5.603 -15.667 1.00 90.69 85 PRO A CA 1
ATOM 749 C C . PRO A 1 85 ? 11.235 7.057 -15.842 1.00 90.69 85 PRO A C 1
ATOM 751 O O . PRO A 1 85 ? 11.660 7.938 -15.112 1.00 90.69 85 PRO A O 1
ATOM 754 N N . ASP A 1 86 ? 10.386 7.348 -16.817 1.00 89.00 86 ASP A N 1
ATOM 755 C CA . ASP A 1 86 ? 9.735 8.644 -16.974 1.00 89.00 86 ASP A CA 1
ATOM 756 C C . ASP A 1 86 ? 8.501 8.800 -16.062 1.00 89.00 86 ASP A C 1
ATOM 758 O O . ASP A 1 86 ? 8.076 9.924 -15.786 1.00 89.00 86 ASP A O 1
ATOM 762 N N . TYR A 1 87 ? 7.958 7.699 -15.525 1.00 84.56 87 TYR A N 1
ATOM 763 C CA . TYR A 1 87 ? 6.742 7.719 -14.700 1.00 84.56 87 TYR A CA 1
ATOM 764 C C . TYR A 1 87 ? 6.952 8.229 -13.267 1.00 84.56 87 TYR A C 1
ATOM 766 O O . TYR A 1 87 ? 5.973 8.608 -12.633 1.00 84.56 87 TYR A O 1
ATOM 774 N N . TYR A 1 88 ? 8.190 8.339 -12.766 1.00 67.88 88 TYR A N 1
ATOM 775 C CA . TYR A 1 88 ? 8.450 8.922 -11.434 1.00 67.88 88 TYR A CA 1
ATOM 776 C C . TYR A 1 88 ? 7.985 10.381 -11.306 1.00 67.88 88 TYR A C 1
ATOM 778 O O . TYR A 1 88 ? 7.785 10.862 -10.198 1.00 67.88 88 TYR A O 1
ATOM 786 N N . SER A 1 89 ? 7.795 11.083 -12.427 1.00 55.03 89 SER A N 1
ATOM 787 C CA . SER A 1 89 ? 7.292 12.462 -12.444 1.00 55.03 89 SER A CA 1
ATOM 788 C C . SER A 1 89 ? 5.778 12.578 -12.223 1.00 55.03 89 SER A C 1
ATOM 790 O O . SER A 1 89 ? 5.285 13.678 -11.999 1.00 55.03 89 SER A O 1
ATOM 792 N N . LEU A 1 90 ? 5.031 11.468 -12.264 1.00 51.25 90 LEU A N 1
ATOM 793 C CA . LEU A 1 90 ? 3.569 11.473 -12.138 1.00 51.25 90 LEU A CA 1
ATOM 794 C C . LEU A 1 90 ? 3.082 11.434 -10.685 1.00 51.25 90 LEU A C 1
ATOM 796 O O . LEU A 1 90 ? 1.932 11.783 -10.437 1.00 51.25 90 LEU A O 1
ATOM 800 N N . ASP A 1 91 ? 3.945 11.081 -9.726 1.00 49.75 91 ASP A N 1
ATOM 801 C CA . ASP A 1 91 ? 3.618 11.183 -8.296 1.00 49.75 91 ASP A CA 1
ATOM 802 C C . ASP A 1 91 ? 3.530 12.657 -7.825 1.00 49.75 91 ASP A C 1
ATOM 804 O O . ASP A 1 91 ? 2.986 12.927 -6.754 1.00 49.75 91 ASP A O 1
ATOM 808 N N . GLU A 1 92 ? 4.006 13.618 -8.635 1.00 44.03 92 GLU A N 1
ATOM 809 C CA . GLU A 1 92 ? 3.880 15.067 -8.396 1.00 44.03 92 GLU A CA 1
ATOM 810 C C . GLU A 1 92 ? 2.750 15.749 -9.199 1.00 44.03 92 GLU A C 1
ATOM 812 O O . GLU A 1 92 ? 2.525 16.947 -9.025 1.00 44.03 92 GLU A O 1
ATOM 817 N N . VAL A 1 93 ? 1.991 15.032 -10.041 1.00 42.03 93 VAL A N 1
ATOM 818 C CA . VAL A 1 93 ? 0.945 15.654 -10.878 1.00 42.03 93 VAL A CA 1
ATOM 819 C C . VAL A 1 93 ? -0.423 15.635 -10.186 1.00 42.03 93 VAL A C 1
ATOM 821 O O . VAL A 1 93 ? -1.174 14.664 -10.233 1.00 42.03 93 VAL A O 1
ATOM 824 N N . ASP A 1 94 ? -0.716 16.776 -9.559 1.00 40.53 94 ASP A N 1
ATOM 825 C CA . ASP A 1 94 ? -2.014 17.453 -9.466 1.00 40.53 94 ASP A CA 1
ATOM 826 C C . ASP A 1 94 ? -3.238 16.644 -8.998 1.00 40.53 94 ASP A C 1
ATOM 828 O O . ASP A 1 94 ? -4.128 16.275 -9.765 1.00 40.53 94 ASP A O 1
ATOM 832 N N . ILE A 1 95 ? -3.411 16.588 -7.671 1.00 36.59 95 ILE A N 1
ATOM 833 C CA . ILE A 1 95 ? -4.752 16.723 -7.076 1.00 36.59 95 ILE A CA 1
ATOM 834 C C . ILE A 1 95 ? -5.161 18.198 -7.216 1.00 36.59 95 ILE A C 1
ATOM 836 O O . ILE A 1 95 ? -5.160 18.956 -6.245 1.00 36.59 95 ILE A O 1
ATOM 840 N N . VAL A 1 96 ? -5.481 18.637 -8.430 1.00 30.97 96 VAL A N 1
ATOM 841 C CA . VAL A 1 96 ? -6.170 19.911 -8.653 1.00 30.97 96 VAL A CA 1
ATOM 842 C C . VAL A 1 96 ? -7.339 19.659 -9.597 1.00 30.97 96 VAL A C 1
ATOM 844 O O . VAL A 1 96 ? -7.149 19.481 -10.791 1.00 30.97 96 VAL A O 1
ATOM 847 N N . ASN A 1 97 ? -8.516 19.599 -8.966 1.00 32.00 97 ASN A N 1
ATOM 848 C CA . ASN A 1 97 ? -9.887 19.793 -9.462 1.00 32.00 97 ASN A CA 1
ATOM 849 C C . ASN A 1 97 ? -10.153 19.703 -10.970 1.00 32.00 97 ASN A C 1
ATOM 851 O O . ASN A 1 97 ? -9.744 20.636 -11.696 1.00 32.00 97 ASN A O 1
#

Organism: Treponema denticola (NCBI:txid158)

Sequence (97 aa):
MYKKTKKQLKKWLREDFWKLYAETQYKFIKKRIICEKYIETKDSPLPIDYKFFCENGKFKTLQIITDRETDITLYYFDEALNYRPDYYSLDEVDIVN

Mean predicted aligned error: 7.53 Å